Protein AF-A0A8H7N6E7-F1 (afdb_monomer)

Nearest PDB structures (foldseek):
  8h4q-assembly1_A-2  TM=8.977E-01  e=3.506E-10  Pyrenophora teres f. teres 0-1
  8h4h-assembly1_A-2  TM=8.957E-01  e=8.823E-10  Pyrenophora teres f. teres 0-1
  8h4q-assembly1_N-2  TM=8.559E-01  e=1.597E-09  Pyrenophora teres f. teres 0-1
  8h4h-assembly1_N-2  TM=8.499E-01  e=1.007E-09  Pyrenophora teres f. teres 0-1
  3gk5-assembly1_A  TM=8.176E-01  e=9.642E-05  Thermoplasma volcanium GSS1

Foldseek 3Di:
DDDPPLPDDPVCLVVDPDDQQEEEEEQDDPVVVSVDNDHRHDYDHDDYLPQDFCVVPVVSLVVLLVVLLVVCVPPPCPPVVSQPSHAYEYAYQQFRSSVSSQVSCVVVPTRYDYDHGGVVVVVVPPDDPVVVVVPPDDDDPPDDDDDDDDD

pLDDT: mean 79.94, std 21.31, range [34.09, 98.0]

Radius of gyration: 21.2 Å; Cα contacts (8 Å, |Δi|>4): 181; chains: 1; bounding box: 64×43×58 Å

InterPro domains:
  IPR001763 Rhodanese-like domain [PF00581] (21-123)
  IPR001763 Rhodanese-like domain [PS50206] (18-131)
  IPR001763 Rhodanese-like domain [SM00450] (8-128)
  IPR036873 Rhodanese-like domain superfamily [G3DSA:3.40.250.10] (8-132)
  IPR036873 Rhodanese-like domain superfamily [SSF52821] (13-129)

Organism: Bionectria ochroleuca (NCBI:txid29856)

Mean predicted aligned error: 11.29 Å

Sequence (151 aa):
MSKRRASERQGWEQILSPCSDTVIIDLRQAEDYECFSLPGSLNFPLVEASTASPFSDPKVMAWLWKEFEARLESNDEDICSQLRDKHSLIMCYDGDSARVATSVLRAKGYIADNTHGGIRAIQQMTPKVEDYKGQEGLERYQGQSMSSVSR

Structure (mmCIF, N/CA/C/O backbone):
data_AF-A0A8H7N6E7-F1
#
_entry.id   AF-A0A8H7N6E7-F1
#
loop_
_atom_site.group_PDB
_atom_site.id
_atom_site.type_symbol
_atom_site.label_atom_id
_atom_site.label_alt_id
_atom_site.label_comp_id
_atom_site.label_asym_id
_atom_site.label_entity_id
_atom_site.label_seq_id
_atom_site.pdbx_PDB_ins_code
_atom_site.Cartn_x
_atom_site.Cartn_y
_atom_site.Cartn_z
_atom_site.occupancy
_atom_site.B_iso_or_equiv
_atom_site.auth_seq_id
_atom_site.auth_comp_id
_atom_site.auth_asym_id
_atom_site.auth_atom_id
_atom_site.pdbx_PDB_model_num
ATOM 1 N N . MET A 1 1 ? 15.383 28.552 -15.249 1.00 36.41 1 MET A N 1
ATOM 2 C CA . MET A 1 1 ? 15.103 27.157 -14.845 1.00 36.41 1 MET A CA 1
ATOM 3 C C . MET A 1 1 ? 13.772 27.146 -14.112 1.00 36.41 1 MET A C 1
ATOM 5 O O . MET A 1 1 ? 13.679 27.725 -13.038 1.00 36.41 1 MET A O 1
ATOM 9 N N . SER A 1 2 ? 12.716 26.650 -14.760 1.00 41.38 2 SER A N 1
ATOM 10 C CA . SER A 1 2 ? 11.343 26.746 -14.250 1.00 41.38 2 SER A CA 1
ATOM 11 C C . SER A 1 2 ? 11.128 25.744 -13.116 1.00 41.38 2 SER A C 1
ATOM 13 O O . SER A 1 2 ? 11.260 24.539 -13.327 1.00 41.38 2 SER A O 1
ATOM 15 N N . LYS A 1 3 ? 10.819 26.245 -11.915 1.00 40.31 3 LYS A N 1
ATOM 16 C CA . LYS A 1 3 ? 10.309 25.436 -10.804 1.00 40.31 3 LYS A CA 1
ATOM 17 C C . LYS A 1 3 ? 8.948 24.888 -11.239 1.00 40.31 3 LYS A C 1
ATOM 19 O O . LYS A 1 3 ? 7.981 25.648 -11.273 1.00 40.31 3 LYS A O 1
ATOM 24 N N . ARG A 1 4 ? 8.867 23.601 -11.597 1.00 42.22 4 ARG A N 1
ATOM 25 C CA . ARG A 1 4 ? 7.569 22.922 -11.730 1.00 42.22 4 ARG A CA 1
ATOM 26 C C . ARG A 1 4 ? 6.865 23.067 -10.382 1.00 42.22 4 ARG A C 1
ATOM 28 O O . ARG A 1 4 ? 7.434 22.709 -9.353 1.00 42.22 4 ARG A O 1
ATOM 35 N N . ARG A 1 5 ? 5.693 23.704 -10.370 1.00 43.19 5 ARG A N 1
ATOM 36 C CA . ARG A 1 5 ? 4.901 23.851 -9.148 1.00 43.19 5 ARG A CA 1
ATOM 37 C C . ARG A 1 5 ? 4.469 22.451 -8.722 1.00 43.19 5 ARG A C 1
ATOM 39 O O . ARG A 1 5 ? 3.884 21.731 -9.520 1.00 43.19 5 ARG A O 1
ATOM 46 N N . ALA A 1 6 ? 4.716 22.101 -7.464 1.00 45.62 6 ALA A N 1
ATOM 47 C CA . ALA A 1 6 ? 4.285 20.850 -6.835 1.00 45.62 6 ALA A CA 1
ATOM 48 C C . ALA A 1 6 ? 2.751 20.623 -6.849 1.00 45.62 6 ALA A C 1
ATOM 50 O O . ALA A 1 6 ? 2.279 19.612 -6.346 1.00 45.62 6 ALA A O 1
ATOM 51 N N . SER A 1 7 ? 1.970 21.563 -7.396 1.00 45.31 7 SER A N 1
ATOM 52 C CA . SER A 1 7 ? 0.506 21.593 -7.355 1.00 45.31 7 SER A CA 1
ATOM 53 C C . SER A 1 7 ? -0.195 20.939 -8.548 1.00 45.31 7 SER A C 1
ATOM 55 O O . SER A 1 7 ? -1.408 20.792 -8.505 1.00 45.31 7 SER A O 1
ATOM 57 N N . GLU A 1 8 ? 0.521 20.565 -9.607 1.00 49.88 8 GLU A N 1
ATOM 58 C CA . GLU A 1 8 ? -0.035 19.799 -10.732 1.00 49.88 8 GLU A CA 1
ATOM 59 C C . GLU A 1 8 ? 0.614 18.420 -10.724 1.00 49.88 8 GLU A C 1
ATOM 61 O O . GLU A 1 8 ? 1.463 18.090 -11.555 1.00 49.88 8 GLU A O 1
ATOM 66 N N . ARG A 1 9 ? 0.260 17.607 -9.724 1.00 58.75 9 ARG A N 1
ATOM 67 C CA . ARG A 1 9 ? 0.429 16.167 -9.891 1.00 58.75 9 ARG A CA 1
ATOM 68 C C . ARG A 1 9 ? -0.436 15.806 -11.106 1.00 58.75 9 ARG A C 1
ATOM 70 O O . ARG A 1 9 ? -1.567 16.247 -11.196 1.00 58.75 9 ARG A O 1
ATOM 77 N N . GLN A 1 10 ? 0.250 15.330 -12.143 1.00 64.25 10 GLN A N 1
ATOM 78 C CA . GLN A 1 10 ? -0.121 14.456 -13.267 1.00 64.25 10 GLN A CA 1
ATOM 79 C C . GLN A 1 10 ? -1.425 14.642 -14.071 1.00 64.25 10 GLN A C 1
ATOM 81 O O . GLN A 1 10 ? -1.579 13.978 -15.095 1.00 64.25 10 GLN A O 1
ATOM 86 N N . GLY A 1 11 ? -2.324 15.549 -13.697 1.00 65.12 11 GLY A N 1
ATOM 87 C CA . GLY A 1 11 ? -3.501 15.965 -14.461 1.00 65.12 11 GLY A CA 1
ATOM 88 C C . GLY A 1 11 ? -4.663 14.969 -14.450 1.00 65.12 11 GLY A C 1
ATOM 89 O O . GLY A 1 11 ? -5.790 15.353 -14.767 1.00 65.12 11 GLY A O 1
ATOM 90 N N . TRP A 1 12 ? -4.434 13.712 -14.061 1.00 71.75 12 TRP A N 1
ATOM 91 C CA . TRP A 1 12 ? -5.479 12.691 -14.003 1.00 71.75 12 TRP A CA 1
ATOM 92 C C . TRP A 1 12 ? -6.417 12.864 -12.803 1.00 71.75 12 TRP A C 1
ATOM 94 O O . TRP A 1 12 ? -7.520 12.332 -12.825 1.00 71.75 12 TRP A O 1
ATOM 104 N N . GLU A 1 13 ? -6.050 13.663 -11.800 1.00 69.62 13 GLU A N 1
ATOM 105 C CA . GLU A 1 13 ? -6.856 14.027 -10.623 1.00 69.62 13 GLU A CA 1
ATOM 106 C C . GLU A 1 13 ? -8.168 14.706 -11.033 1.00 69.62 13 GLU A C 1
ATOM 108 O O . GLU A 1 13 ? -9.159 14.671 -10.309 1.00 69.62 13 GLU A O 1
ATOM 113 N N . GLN A 1 14 ? -8.166 15.338 -12.208 1.00 70.50 14 GLN A N 1
ATOM 114 C CA . GLN A 1 14 ? -9.319 16.024 -12.788 1.00 70.50 14 GLN A CA 1
ATOM 115 C C . GLN A 1 14 ? -10.224 15.074 -13.586 1.00 70.50 14 GLN A C 1
ATOM 117 O O . GLN A 1 14 ? -11.346 15.439 -13.927 1.00 70.50 14 GLN A O 1
ATOM 122 N N . ILE A 1 15 ? -9.735 13.871 -13.903 1.00 77.00 15 ILE A N 1
ATOM 123 C CA . ILE A 1 15 ? -10.403 12.878 -14.757 1.00 77.00 15 ILE A CA 1
ATOM 124 C C . ILE A 1 15 ? -10.902 11.694 -13.920 1.00 77.00 15 ILE A C 1
ATOM 126 O O . ILE A 1 15 ? -11.967 11.144 -14.195 1.00 77.00 15 ILE A O 1
ATOM 130 N N . LEU A 1 16 ? -10.147 11.305 -12.892 1.00 76.75 16 LEU A N 1
ATOM 131 C CA . LEU A 1 16 ? -10.430 10.174 -12.018 1.00 76.75 16 LEU A CA 1
ATOM 132 C C . LEU A 1 16 ? -10.639 10.666 -10.588 1.00 76.75 16 LEU A C 1
ATOM 134 O O . LEU A 1 16 ? -9.716 11.157 -9.939 1.00 76.75 16 LEU A O 1
ATOM 138 N N . SER A 1 17 ? -11.859 10.500 -10.086 1.00 79.31 17 SER A N 1
ATOM 139 C CA . SER A 1 17 ? -12.175 10.762 -8.683 1.00 79.31 17 SER A CA 1
ATOM 140 C C . SER A 1 17 ? -11.887 9.518 -7.835 1.00 79.31 17 SER A C 1
ATOM 142 O O . SER A 1 17 ? -12.390 8.441 -8.169 1.00 79.31 17 SER A O 1
ATOM 144 N N . PRO A 1 18 ? -11.112 9.633 -6.740 1.00 82.81 18 PRO A N 1
ATOM 145 C CA . PRO A 1 18 ? -10.931 8.537 -5.793 1.00 82.81 18 PRO A CA 1
ATOM 146 C C . PRO A 1 18 ? -12.271 8.055 -5.223 1.00 82.81 18 PRO A C 1
ATOM 148 O O . PRO A 1 18 ? -13.167 8.857 -4.954 1.00 82.81 18 PRO A O 1
ATOM 151 N N . CYS A 1 19 ? -12.406 6.746 -5.009 1.00 85.00 19 CYS A N 1
ATOM 152 C CA . CYS A 1 19 ? -13.560 6.182 -4.311 1.00 85.00 19 CYS A CA 1
ATOM 153 C C . CYS A 1 19 ? -13.456 6.494 -2.810 1.00 85.00 19 CYS A C 1
ATOM 155 O O . CYS A 1 19 ? -12.438 6.181 -2.199 1.00 85.00 19 CYS A O 1
ATOM 157 N N . SER A 1 20 ? -14.496 7.085 -2.211 1.00 85.06 20 SER A N 1
ATOM 158 C CA . SER A 1 20 ? -14.499 7.495 -0.793 1.00 85.06 20 SER A CA 1
ATOM 159 C C . SER A 1 20 ? -14.297 6.338 0.185 1.00 85.06 20 SER A C 1
ATOM 161 O O . SER A 1 20 ? -13.715 6.525 1.254 1.00 85.06 20 SER A O 1
ATOM 163 N N . ASP A 1 21 ? -14.755 5.149 -0.207 1.00 91.38 21 ASP A N 1
ATOM 164 C CA . ASP A 1 21 ? -14.782 3.952 0.636 1.00 91.38 21 ASP A CA 1
ATOM 165 C C . ASP A 1 21 ? -13.514 3.106 0.452 1.00 91.38 21 ASP A C 1
ATOM 167 O O . ASP A 1 21 ? -13.394 2.011 1.001 1.00 91.38 21 ASP A O 1
ATOM 171 N N . THR A 1 22 ? -12.558 3.594 -0.346 1.00 92.12 22 THR A N 1
ATOM 172 C CA . THR A 1 22 ? -11.285 2.929 -0.623 1.00 92.12 22 THR A CA 1
ATOM 173 C C . THR A 1 22 ? -10.117 3.848 -0.287 1.00 92.12 22 THR A C 1
ATOM 175 O O . THR A 1 22 ? -10.180 5.061 -0.465 1.00 92.12 22 THR A O 1
ATOM 178 N N . VAL A 1 23 ? -9.018 3.264 0.176 1.00 93.38 23 VAL A N 1
ATOM 179 C CA . VAL A 1 23 ? -7.744 3.963 0.358 1.00 93.38 23 VAL A CA 1
ATOM 180 C C . VAL A 1 23 ? -6.634 3.176 -0.319 1.00 93.38 23 VAL A C 1
ATOM 182 O O . VAL A 1 23 ? -6.531 1.965 -0.148 1.00 93.38 23 VAL A O 1
ATOM 185 N N . ILE A 1 24 ? -5.800 3.855 -1.103 1.00 94.88 24 ILE A N 1
ATOM 186 C CA . ILE A 1 24 ? -4.633 3.237 -1.736 1.00 94.88 24 ILE A CA 1
ATOM 187 C C . ILE A 1 24 ? -3.409 3.584 -0.893 1.00 94.88 24 ILE A C 1
ATOM 189 O O . ILE A 1 24 ? -3.129 4.764 -0.698 1.00 94.88 24 ILE A O 1
ATOM 193 N N . ILE A 1 25 ? -2.675 2.582 -0.411 1.00 94.94 25 ILE A N 1
ATOM 194 C CA . ILE A 1 25 ? -1.405 2.776 0.300 1.00 94.94 25 ILE A CA 1
ATOM 195 C C . ILE A 1 25 ? -0.260 2.350 -0.613 1.00 94.94 25 ILE A C 1
ATOM 197 O O . ILE A 1 25 ? -0.187 1.194 -1.035 1.00 94.94 25 ILE A O 1
ATOM 201 N N . ASP A 1 26 ? 0.658 3.273 -0.876 1.00 96.44 26 ASP A N 1
ATOM 202 C CA . ASP A 1 26 ? 1.836 3.051 -1.705 1.00 96.44 26 ASP A CA 1
ATOM 203 C C . ASP A 1 26 ? 3.104 2.949 -0.853 1.00 96.44 26 ASP A C 1
ATOM 205 O O . ASP A 1 26 ? 3.549 3.937 -0.267 1.00 96.44 26 ASP A O 1
ATOM 209 N N . LEU A 1 27 ? 3.690 1.750 -0.809 1.00 97.31 27 LEU A N 1
ATOM 210 C CA . LEU A 1 27 ? 4.854 1.418 0.017 1.00 97.31 27 LEU A CA 1
ATOM 211 C C . LEU A 1 27 ? 6.203 1.856 -0.575 1.00 97.31 27 LEU A C 1
ATOM 213 O O . LEU A 1 27 ? 7.249 1.623 0.043 1.00 97.31 27 LEU A O 1
ATOM 217 N N . ARG A 1 28 ? 6.205 2.409 -1.794 1.00 97.94 28 ARG A N 1
ATOM 218 C CA . ARG A 1 28 ? 7.425 2.837 -2.491 1.00 97.94 28 ARG A CA 1
ATOM 219 C C . ARG A 1 28 ? 8.065 4.048 -1.818 1.00 97.94 28 ARG A C 1
ATOM 221 O O . ARG A 1 28 ? 7.404 4.782 -1.079 1.00 97.94 28 ARG A O 1
ATOM 228 N N . GLN A 1 29 ? 9.343 4.270 -2.115 1.00 97.75 29 GLN A N 1
ATOM 229 C CA . GLN A 1 29 ? 10.042 5.479 -1.687 1.00 97.75 29 GLN A CA 1
ATOM 230 C C . GLN A 1 29 ? 9.346 6.746 -2.193 1.00 97.75 29 GLN A C 1
ATOM 232 O O . GLN A 1 29 ? 8.686 6.741 -3.240 1.00 97.75 29 GLN A O 1
ATOM 237 N N . ALA A 1 30 ? 9.493 7.829 -1.429 1.00 96.38 30 ALA A N 1
ATOM 238 C CA . ALA A 1 30 ? 8.814 9.094 -1.690 1.00 96.38 30 ALA A CA 1
ATOM 239 C C . ALA A 1 30 ? 9.164 9.656 -3.073 1.00 96.38 30 ALA A C 1
ATOM 241 O O . ALA A 1 30 ? 8.294 10.160 -3.776 1.00 96.38 30 ALA A O 1
ATOM 242 N N . GLU A 1 31 ? 10.406 9.485 -3.513 1.00 95.69 31 GLU A N 1
ATOM 243 C CA . GLU A 1 31 ? 10.890 9.940 -4.814 1.00 95.69 31 GLU A CA 1
ATOM 244 C C . GLU A 1 31 ? 10.141 9.245 -5.962 1.00 95.69 31 GLU A C 1
ATOM 246 O O . GLU A 1 31 ? 9.675 9.893 -6.900 1.00 95.69 31 GLU A O 1
ATOM 251 N N . ASP A 1 32 ? 9.953 7.926 -5.867 1.00 95.38 32 ASP A N 1
ATOM 252 C CA . ASP A 1 32 ? 9.221 7.151 -6.873 1.00 95.38 32 ASP A CA 1
ATOM 253 C C . ASP A 1 32 ? 7.722 7.464 -6.868 1.00 95.38 32 ASP A C 1
ATOM 255 O O . ASP A 1 32 ? 7.071 7.426 -7.918 1.00 95.38 32 ASP A O 1
ATOM 259 N N . TYR A 1 33 ? 7.177 7.766 -5.690 1.00 94.81 33 TYR A N 1
ATOM 260 C CA . TYR A 1 33 ? 5.796 8.194 -5.499 1.00 94.81 33 TYR A CA 1
ATOM 261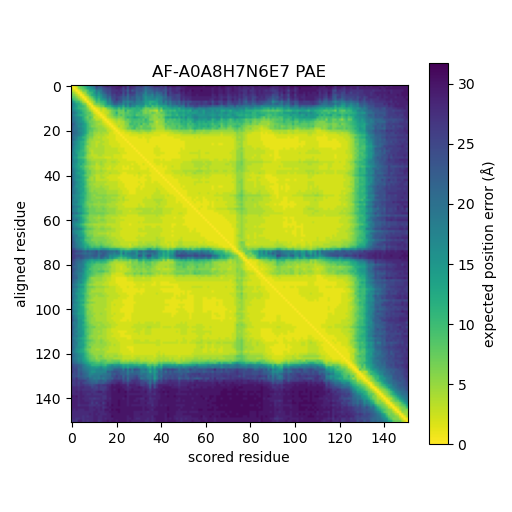 C C . TYR A 1 33 ? 5.528 9.589 -6.088 1.00 94.81 33 TYR A C 1
ATOM 263 O O . TYR A 1 33 ? 4.497 9.833 -6.723 1.00 94.81 33 TYR A O 1
ATOM 271 N N . GLU A 1 34 ? 6.466 10.517 -5.903 1.00 92.69 34 GLU A N 1
ATOM 272 C CA . GLU A 1 34 ? 6.418 11.861 -6.479 1.00 92.69 34 GLU A CA 1
ATOM 273 C C . GLU A 1 34 ? 6.568 11.832 -8.002 1.00 92.69 34 GLU A C 1
ATOM 275 O O . GLU A 1 34 ? 5.891 12.587 -8.707 1.00 92.69 34 GLU A O 1
ATOM 280 N N . CYS A 1 35 ? 7.412 10.934 -8.522 1.00 89.75 35 CYS A N 1
ATOM 281 C CA . CYS A 1 35 ? 7.535 10.687 -9.955 1.00 89.75 35 CYS A CA 1
ATOM 282 C C . CYS A 1 35 ? 6.241 10.137 -10.563 1.00 89.75 35 CYS A C 1
ATOM 284 O O . CYS A 1 35 ? 5.850 10.567 -11.650 1.00 89.75 35 CYS A O 1
ATOM 286 N N . PHE A 1 36 ? 5.588 9.187 -9.890 1.00 88.81 36 PHE A N 1
ATOM 287 C CA . PHE A 1 36 ? 4.285 8.645 -10.266 1.00 88.81 36 PHE A CA 1
ATOM 288 C C . PHE A 1 36 ? 3.557 8.068 -9.069 1.00 88.81 36 PHE A C 1
ATOM 290 O O . PHE A 1 36 ? 4.129 7.265 -8.346 1.00 88.81 36 PHE A O 1
ATOM 297 N N . SER A 1 37 ? 2.281 8.397 -8.912 1.00 91.00 37 SER A N 1
ATOM 298 C CA . SER A 1 37 ? 1.391 7.849 -7.885 1.00 91.00 37 SER A CA 1
ATOM 299 C C . SER A 1 37 ? -0.015 7.686 -8.451 1.00 91.00 37 SER A C 1
ATOM 301 O O . SER A 1 37 ? -0.293 8.138 -9.558 1.00 91.00 37 SER A O 1
ATOM 303 N N . LEU A 1 38 ? -0.889 6.983 -7.731 1.00 88.56 38 LEU A N 1
ATOM 304 C CA . LEU A 1 38 ? -2.286 6.846 -8.131 1.00 88.56 38 LEU A CA 1
ATOM 305 C C . LEU A 1 38 ? -3.147 7.955 -7.506 1.00 88.56 38 LEU A C 1
ATOM 307 O O . LEU A 1 38 ? -2.811 8.488 -6.445 1.00 88.56 38 LEU A O 1
ATOM 311 N N . PRO A 1 39 ? -4.293 8.292 -8.119 1.00 87.25 39 PRO A N 1
ATOM 312 C CA . PRO A 1 39 ? -5.207 9.268 -7.547 1.00 87.25 39 PRO A CA 1
ATOM 313 C C . PRO A 1 39 ? -5.646 8.975 -6.129 1.00 87.25 39 PRO A C 1
ATOM 315 O O . PRO A 1 39 ? -6.203 7.921 -5.840 1.00 87.25 39 PRO A O 1
ATOM 318 N N . GLY A 1 40 ? -5.415 9.956 -5.253 1.00 87.69 40 GLY A N 1
ATOM 319 C CA . GLY A 1 40 ? -5.786 9.875 -3.845 1.00 87.69 40 GLY A CA 1
ATOM 320 C C . GLY A 1 40 ? -5.009 8.827 -3.049 1.00 87.69 40 GLY A C 1
ATOM 321 O O . GLY A 1 40 ? -5.411 8.536 -1.925 1.00 87.69 40 GLY A O 1
ATOM 322 N N . SER A 1 41 ? -3.923 8.255 -3.589 1.00 92.38 41 SER A N 1
ATOM 323 C CA . SER A 1 41 ? -3.087 7.350 -2.804 1.00 92.38 41 SER A CA 1
ATOM 324 C C . SER A 1 41 ? -2.384 8.082 -1.660 1.00 92.38 41 SER A C 1
ATOM 326 O O . SER A 1 41 ? -2.167 9.295 -1.699 1.00 92.38 41 SER A O 1
ATOM 328 N N . LEU A 1 42 ? -2.022 7.323 -0.633 1.00 92.38 42 LEU A N 1
ATOM 329 C CA . LEU A 1 42 ? -1.208 7.754 0.491 1.00 92.38 42 LEU A CA 1
ATOM 330 C C . LEU A 1 42 ? 0.155 7.088 0.363 1.00 92.38 42 LEU A C 1
ATOM 332 O O . LEU A 1 42 ? 0.245 5.866 0.229 1.00 92.38 42 LEU A O 1
ATOM 336 N N . ASN A 1 43 ? 1.217 7.884 0.397 1.00 94.50 43 ASN A N 1
ATOM 337 C CA . ASN A 1 43 ? 2.561 7.335 0.396 1.00 94.50 43 ASN A CA 1
ATOM 338 C C . ASN A 1 43 ? 2.955 6.906 1.806 1.00 94.50 43 ASN A C 1
ATOM 340 O O . ASN A 1 43 ? 2.827 7.674 2.757 1.00 94.50 43 ASN A O 1
ATOM 344 N N . PHE A 1 44 ? 3.466 5.688 1.914 1.00 93.00 44 PHE A N 1
ATOM 345 C CA . PHE A 1 44 ? 3.996 5.121 3.137 1.00 93.00 44 PHE A CA 1
ATOM 346 C C . PHE A 1 44 ? 5.337 4.431 2.858 1.00 93.00 44 PHE A C 1
ATOM 348 O O . PHE A 1 44 ? 5.389 3.202 2.764 1.00 93.00 44 PHE A O 1
ATOM 355 N N . PRO A 1 45 ? 6.427 5.204 2.697 1.00 95.12 45 PRO A N 1
ATOM 356 C CA . PRO A 1 45 ? 7.725 4.671 2.303 1.00 95.12 45 PRO A CA 1
ATOM 357 C C . PRO A 1 45 ? 8.215 3.585 3.254 1.00 95.12 45 PRO A C 1
ATOM 359 O O . PRO A 1 45 ? 8.480 3.835 4.435 1.00 95.12 45 PRO A O 1
ATOM 362 N N . LEU A 1 46 ? 8.338 2.370 2.731 1.00 95.50 46 LEU A N 1
ATOM 363 C CA . LEU A 1 46 ? 8.779 1.206 3.493 1.00 95.50 46 LEU A CA 1
ATOM 364 C C . LEU A 1 46 ? 9.819 0.387 2.738 1.00 95.50 46 LEU A C 1
ATOM 366 O O . LEU A 1 46 ? 10.725 -0.156 3.361 1.00 95.50 46 LEU A O 1
ATOM 370 N N . VAL A 1 47 ? 9.688 0.271 1.415 1.00 97.00 47 VAL A N 1
ATOM 371 C CA . VAL A 1 47 ? 10.523 -0.624 0.605 1.00 97.00 47 VAL A CA 1
ATOM 372 C C . VAL A 1 47 ? 11.221 0.109 -0.521 1.00 97.00 47 VAL A C 1
ATOM 374 O O . VAL A 1 47 ? 10.750 1.139 -0.991 1.00 97.00 47 VAL A O 1
ATOM 377 N N . GLU A 1 48 ? 12.341 -0.449 -0.957 1.00 96.94 48 GLU A N 1
ATOM 378 C CA . GLU A 1 48 ? 13.141 0.028 -2.080 1.00 96.94 48 GLU A CA 1
ATOM 379 C C . GLU A 1 48 ? 12.807 -0.766 -3.344 1.00 96.94 48 GLU A C 1
ATOM 381 O O . GLU A 1 48 ? 12.391 -1.926 -3.282 1.00 96.94 48 GLU A O 1
ATOM 386 N N . ALA A 1 49 ? 13.067 -0.186 -4.517 1.00 95.94 49 ALA A N 1
ATOM 387 C CA . ALA A 1 49 ? 12.876 -0.880 -5.795 1.00 95.94 49 ALA A CA 1
ATOM 388 C C . ALA A 1 49 ? 13.729 -2.159 -5.924 1.00 95.94 49 ALA A C 1
ATOM 390 O O . ALA A 1 49 ? 13.392 -3.057 -6.703 1.00 95.94 49 ALA A O 1
ATOM 391 N N . SER A 1 50 ? 14.836 -2.211 -5.177 1.00 95.69 50 SER A N 1
ATOM 392 C CA . SER A 1 50 ? 15.792 -3.315 -5.101 1.00 95.69 50 SER A CA 1
ATOM 393 C C . SER A 1 50 ? 15.563 -4.252 -3.910 1.00 95.69 50 SER A C 1
ATOM 395 O O . SER A 1 50 ? 16.311 -5.221 -3.768 1.00 95.69 50 SER A O 1
ATOM 397 N N . THR A 1 51 ? 14.564 -3.995 -3.053 1.00 95.19 51 THR A N 1
ATOM 398 C CA . THR A 1 51 ? 14.214 -4.907 -1.957 1.00 95.19 51 THR A CA 1
ATOM 399 C C . THR A 1 51 ? 13.921 -6.292 -2.532 1.00 95.19 51 THR A C 1
ATOM 401 O O . THR A 1 51 ? 13.076 -6.441 -3.413 1.00 95.19 51 THR A O 1
ATOM 404 N N . ALA A 1 52 ? 14.640 -7.310 -2.052 1.00 96.31 52 ALA A N 1
ATOM 405 C CA . ALA A 1 52 ? 14.437 -8.683 -2.499 1.00 96.31 52 ALA A CA 1
ATOM 406 C C . ALA A 1 52 ? 13.029 -9.175 -2.136 1.00 96.31 52 ALA A C 1
ATOM 408 O O . ALA A 1 52 ? 12.438 -8.733 -1.150 1.00 96.31 52 ALA A O 1
ATOM 409 N N . SER A 1 53 ? 12.503 -10.131 -2.905 1.00 96.88 53 SER A N 1
ATOM 410 C CA . SER A 1 53 ? 11.176 -10.676 -2.622 1.00 96.88 53 SER A CA 1
ATOM 411 C C . SER A 1 53 ? 11.158 -11.363 -1.244 1.00 96.88 53 SER A C 1
ATOM 413 O O . SER A 1 53 ? 11.970 -12.273 -1.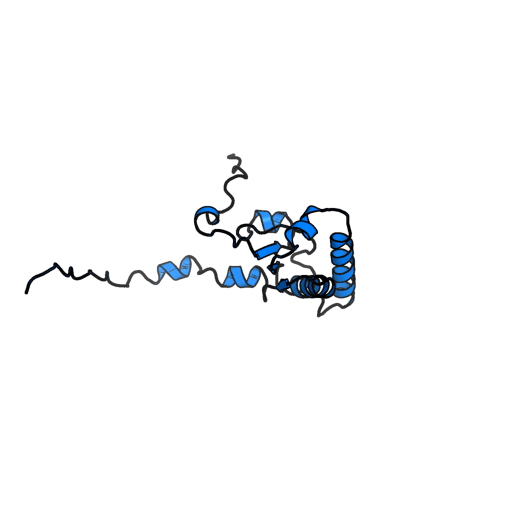019 1.00 96.88 53 SER A O 1
ATOM 415 N N . PRO A 1 54 ? 10.217 -11.025 -0.338 1.00 97.19 54 PRO A N 1
ATOM 416 C CA . PRO A 1 54 ? 10.033 -11.728 0.935 1.00 97.19 54 PRO A CA 1
ATOM 417 C C . PRO A 1 54 ? 9.727 -13.223 0.778 1.00 97.19 54 PRO A C 1
ATOM 419 O O . PRO A 1 54 ? 9.924 -13.988 1.717 1.00 97.19 54 PRO A O 1
ATOM 422 N N . PHE A 1 55 ? 9.277 -13.665 -0.400 1.00 96.12 55 PHE A N 1
ATOM 423 C CA . PHE A 1 55 ? 9.034 -15.083 -0.689 1.00 96.12 55 PHE A CA 1
ATOM 424 C C . PHE A 1 55 ? 10.297 -15.829 -1.141 1.00 96.12 55 PHE A C 1
ATOM 426 O O . PHE A 1 55 ? 10.285 -17.053 -1.243 1.00 96.12 55 PHE A O 1
ATOM 433 N N . SER A 1 56 ? 11.382 -15.094 -1.396 1.00 96.50 56 SER A N 1
ATOM 434 C CA . SER A 1 56 ? 12.705 -15.633 -1.728 1.00 96.50 56 SER A CA 1
ATOM 435 C C . SER A 1 56 ? 13.713 -15.505 -0.580 1.00 96.50 56 SER A C 1
ATOM 437 O O . SER A 1 56 ? 14.643 -16.304 -0.503 1.00 96.50 56 SER A O 1
ATOM 439 N N . ASP A 1 57 ? 13.508 -14.549 0.336 1.00 96.44 57 ASP A N 1
ATOM 440 C CA . ASP A 1 57 ? 14.332 -14.358 1.532 1.00 96.44 57 ASP A CA 1
ATOM 441 C C . ASP A 1 57 ? 13.453 -14.195 2.793 1.00 96.44 57 ASP A C 1
ATOM 443 O O . ASP A 1 57 ? 12.826 -13.146 2.992 1.00 96.44 57 ASP A O 1
ATOM 447 N N . PRO A 1 58 ? 13.435 -15.192 3.703 1.00 96.00 58 PRO A N 1
ATOM 448 C CA . PRO A 1 58 ? 12.629 -15.127 4.919 1.00 96.00 58 PRO A CA 1
ATOM 449 C C . PRO A 1 58 ? 13.070 -14.018 5.886 1.00 96.00 58 PRO A C 1
ATOM 451 O O . PRO A 1 58 ? 12.267 -13.582 6.713 1.00 96.00 58 PRO A O 1
ATOM 454 N N . LYS A 1 59 ? 14.317 -13.528 5.802 1.00 97.38 59 LYS A N 1
ATOM 455 C CA . LYS A 1 59 ? 14.768 -12.393 6.621 1.00 97.38 59 LYS A CA 1
ATOM 456 C C . LYS A 1 59 ? 14.070 -11.108 6.201 1.00 97.38 59 LYS A C 1
ATOM 458 O O . LYS A 1 59 ? 13.661 -10.341 7.069 1.00 97.38 59 LYS A O 1
ATOM 463 N N . VAL A 1 60 ? 13.888 -10.906 4.894 1.00 97.12 60 VAL A N 1
ATOM 464 C CA . VAL A 1 60 ? 13.140 -9.761 4.363 1.00 97.12 60 VAL A CA 1
ATOM 465 C C . VAL A 1 60 ? 11.679 -9.846 4.787 1.00 97.12 60 VAL A C 1
ATOM 467 O O . VAL A 1 60 ? 11.139 -8.854 5.261 1.00 97.12 60 VAL A O 1
ATOM 470 N N . MET A 1 61 ? 11.058 -11.029 4.721 1.00 97.62 61 MET A N 1
ATOM 471 C CA . MET A 1 61 ? 9.683 -11.218 5.204 1.00 97.62 61 MET A CA 1
ATOM 472 C C . MET A 1 61 ? 9.533 -10.861 6.686 1.00 97.62 61 MET A C 1
ATOM 474 O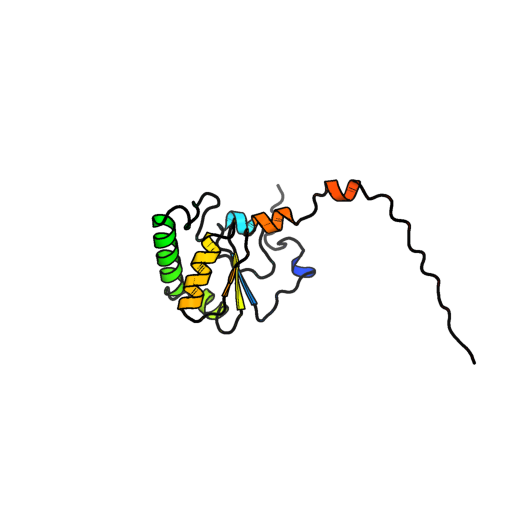 O . MET A 1 61 ? 8.631 -10.110 7.052 1.00 97.62 61 MET A O 1
ATOM 478 N N . ALA A 1 62 ? 10.427 -11.372 7.538 1.00 97.50 62 ALA A N 1
ATOM 479 C CA . ALA A 1 62 ? 10.391 -11.102 8.971 1.00 97.50 62 ALA A CA 1
ATOM 480 C C . ALA A 1 62 ? 10.627 -9.619 9.295 1.00 97.50 62 ALA A C 1
ATOM 482 O O . ALA A 1 62 ? 9.991 -9.085 10.201 1.00 97.50 62 ALA A O 1
ATOM 483 N N . TRP A 1 63 ? 11.534 -8.958 8.571 1.00 97.44 63 TRP A N 1
ATOM 484 C CA . TRP A 1 63 ? 11.773 -7.524 8.719 1.00 97.44 63 TRP A CA 1
ATOM 485 C C . TRP A 1 63 ? 10.564 -6.699 8.263 1.00 97.44 63 TRP A C 1
ATOM 487 O O . TRP A 1 63 ? 10.086 -5.878 9.040 1.00 97.44 63 TRP A O 1
ATOM 497 N N . LEU A 1 64 ? 10.020 -6.970 7.070 1.00 97.00 64 LEU A N 1
ATOM 498 C CA . LEU A 1 64 ? 8.845 -6.274 6.533 1.00 97.00 64 LEU A CA 1
ATOM 499 C C . LEU A 1 64 ? 7.649 -6.370 7.469 1.00 97.00 64 LEU A C 1
ATOM 501 O O . LEU A 1 64 ? 6.991 -5.366 7.719 1.00 97.00 64 LEU A O 1
ATOM 505 N N . TRP A 1 65 ? 7.379 -7.570 7.986 1.00 96.38 65 TRP A N 1
ATOM 506 C CA . TRP A 1 65 ? 6.291 -7.779 8.933 1.00 96.38 65 TRP A CA 1
ATOM 507 C C . TRP A 1 65 ? 6.465 -6.894 10.166 1.00 96.38 65 TRP A C 1
ATOM 509 O O . TRP A 1 65 ? 5.565 -6.130 10.499 1.00 96.38 65 TRP A O 1
ATOM 519 N N . LYS A 1 66 ? 7.630 -6.981 10.821 1.00 96.06 66 LYS A N 1
ATOM 520 C CA . LYS A 1 66 ? 7.913 -6.249 12.062 1.00 96.06 66 LYS A CA 1
ATOM 521 C C . LYS A 1 66 ? 7.874 -4.741 11.865 1.00 96.06 66 LYS A C 1
ATOM 523 O O . LYS A 1 66 ? 7.290 -4.047 12.684 1.00 96.06 66 LYS A O 1
ATOM 528 N N . GLU A 1 67 ? 8.496 -4.247 10.800 1.00 94.75 67 GLU A N 1
ATOM 529 C CA . GLU A 1 67 ? 8.556 -2.814 10.524 1.00 94.75 67 GLU A CA 1
ATOM 530 C C . GLU A 1 67 ? 7.162 -2.267 10.209 1.00 94.75 67 GLU A C 1
ATOM 532 O O . GLU A 1 67 ? 6.750 -1.257 10.773 1.00 94.75 67 GLU A O 1
ATOM 537 N N . PHE A 1 68 ? 6.398 -2.961 9.362 1.00 93.00 68 PHE A N 1
ATOM 538 C CA . PHE A 1 68 ? 5.047 -2.533 9.016 1.00 93.00 68 PHE A CA 1
ATOM 539 C C . PHE A 1 68 ? 4.105 -2.583 10.226 1.00 93.00 68 PHE A C 1
ATOM 541 O O . PHE A 1 68 ? 3.364 -1.634 10.463 1.00 93.00 68 PHE A O 1
ATOM 548 N N . GLU A 1 69 ? 4.170 -3.646 11.030 1.00 92.00 69 GLU A N 1
ATOM 549 C CA . GLU A 1 69 ? 3.411 -3.761 12.277 1.00 92.00 69 GLU A CA 1
ATOM 550 C C . GLU A 1 69 ? 3.754 -2.641 13.266 1.00 92.00 69 GLU A C 1
ATOM 552 O O . GLU A 1 69 ? 2.844 -1.971 13.754 1.00 92.00 69 GLU A O 1
ATOM 557 N N . ALA A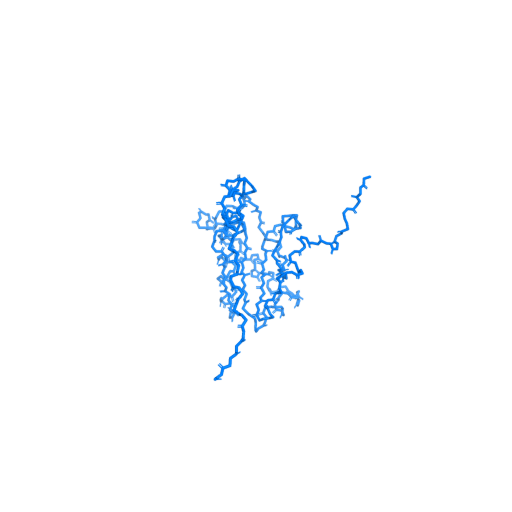 1 70 ? 5.044 -2.377 13.489 1.00 90.94 70 ALA A N 1
ATOM 558 C CA . ALA A 1 70 ? 5.498 -1.311 14.375 1.00 90.94 70 ALA A CA 1
ATOM 559 C C . ALA A 1 70 ? 4.985 0.067 13.933 1.00 90.94 70 ALA A C 1
ATOM 561 O O . ALA A 1 70 ? 4.606 0.882 14.773 1.00 90.94 70 ALA A O 1
ATOM 562 N N . ARG A 1 71 ? 4.919 0.329 12.623 1.00 87.81 71 ARG A N 1
ATOM 563 C CA . ARG A 1 71 ? 4.402 1.605 12.109 1.0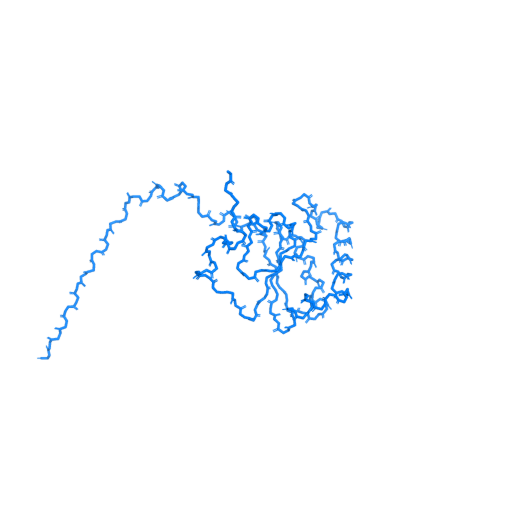0 87.81 71 ARG A CA 1
ATOM 564 C C . ARG A 1 71 ? 2.879 1.735 12.173 1.00 87.81 71 ARG A C 1
ATOM 566 O O . ARG A 1 71 ? 2.368 2.845 12.249 1.00 87.81 71 ARG A O 1
ATOM 573 N N . LEU A 1 72 ? 2.136 0.629 12.149 1.00 85.75 72 LEU A N 1
ATOM 574 C CA . LEU A 1 72 ? 0.693 0.668 12.423 1.00 85.75 72 LEU A CA 1
ATOM 575 C C . LEU A 1 72 ? 0.401 0.933 13.906 1.00 85.75 72 LEU A C 1
ATOM 577 O O . LEU A 1 72 ? -0.677 1.415 14.246 1.00 85.75 72 LEU A O 1
ATOM 581 N N . GLU A 1 73 ? 1.340 0.575 14.781 1.00 84.56 73 GLU A N 1
ATOM 582 C CA . GLU A 1 73 ? 1.240 0.748 16.233 1.00 84.56 73 GLU A CA 1
ATOM 583 C C . GLU A 1 73 ? 1.803 2.080 16.726 1.00 84.56 73 GLU A C 1
ATOM 585 O O . GLU A 1 73 ? 1.442 2.526 17.816 1.00 84.56 73 GLU A O 1
ATOM 590 N N . SER A 1 74 ? 2.663 2.743 15.947 1.00 79.44 74 SER A N 1
ATOM 591 C CA . SER A 1 74 ? 3.034 4.123 16.241 1.00 79.44 74 SER A CA 1
ATOM 592 C C . SER A 1 74 ? 1.783 5.001 16.223 1.00 79.44 74 SER A C 1
ATOM 594 O O . SER A 1 74 ? 0.975 4.897 15.305 1.00 79.44 74 SER A O 1
ATOM 596 N N . ASN A 1 75 ? 1.639 5.875 17.226 1.00 57.25 75 ASN A N 1
ATOM 597 C CA . ASN A 1 75 ? 0.528 6.827 17.404 1.00 57.25 75 ASN A CA 1
ATOM 598 C C . ASN A 1 75 ? 0.409 7.887 16.278 1.00 57.25 75 ASN A C 1
ATOM 600 O O . ASN A 1 75 ? -0.140 8.964 16.508 1.00 57.25 75 ASN A O 1
ATOM 604 N N . ASP A 1 76 ? 0.913 7.612 15.073 1.00 58.25 76 ASP A N 1
ATOM 605 C CA . ASP A 1 76 ? 0.553 8.342 13.862 1.00 58.25 76 ASP A CA 1
ATOM 606 C C . ASP A 1 76 ? -0.907 8.006 13.544 1.00 58.25 76 ASP A C 1
ATOM 608 O O . ASP A 1 76 ? -1.235 7.092 12.783 1.00 58.25 76 ASP A O 1
ATOM 612 N N . GLU A 1 77 ? -1.807 8.753 14.186 1.00 55.28 77 GLU A N 1
ATOM 613 C CA . GLU A 1 77 ? -3.256 8.646 14.028 1.00 55.28 77 GLU A CA 1
ATOM 614 C C . GLU A 1 77 ? -3.706 8.794 12.568 1.00 55.28 77 GLU A C 1
ATOM 616 O O . GLU A 1 77 ? -4.837 8.435 12.260 1.00 55.28 77 GLU A O 1
ATOM 621 N N . ASP A 1 78 ? -2.848 9.221 11.640 1.00 68.12 78 ASP A N 1
ATOM 622 C CA . ASP A 1 78 ? -3.204 9.377 10.235 1.00 68.12 78 ASP A CA 1
ATOM 623 C C . ASP A 1 78 ? -3.467 8.039 9.535 1.00 68.12 78 ASP A C 1
ATOM 625 O O . ASP A 1 78 ? -4.574 7.827 9.062 1.00 68.12 78 ASP A O 1
ATOM 629 N N . ILE A 1 79 ? -2.553 7.068 9.478 1.00 71.94 79 ILE A N 1
ATOM 630 C CA . ILE A 1 79 ? -2.811 5.894 8.617 1.00 71.94 79 ILE A CA 1
ATOM 631 C C . ILE A 1 79 ? -3.905 4.981 9.163 1.00 71.94 79 ILE A C 1
ATOM 633 O O . ILE A 1 79 ? -4.818 4.613 8.425 1.00 71.94 79 ILE A O 1
ATOM 637 N N . CYS A 1 80 ? -3.874 4.646 10.450 1.00 78.25 80 CYS A N 1
ATOM 638 C CA . CYS A 1 80 ? -4.895 3.775 11.030 1.00 78.25 80 CYS A CA 1
ATOM 639 C C . CYS A 1 80 ? -6.289 4.428 11.028 1.00 78.25 80 CYS A C 1
ATOM 641 O O . CYS A 1 80 ? -7.285 3.719 10.867 1.00 78.25 80 CYS A O 1
ATOM 643 N N . SER A 1 81 ? -6.394 5.760 11.147 1.00 81.69 81 SER A N 1
ATOM 644 C CA . SER A 1 81 ? -7.685 6.444 10.970 1.00 81.69 81 SER A CA 1
ATOM 645 C C . SER A 1 81 ? -8.136 6.452 9.511 1.00 81.69 81 SER A C 1
ATOM 647 O O . SER A 1 81 ? -9.312 6.214 9.246 1.00 81.69 81 SER A O 1
ATOM 649 N N . GLN A 1 82 ? -7.216 6.639 8.559 1.00 82.62 82 GLN A N 1
ATOM 650 C CA . GLN A 1 82 ? -7.525 6.609 7.127 1.00 82.62 82 GLN A CA 1
ATOM 651 C C . GLN A 1 82 ? -7.955 5.221 6.647 1.00 82.62 82 GLN A C 1
ATOM 653 O O . GLN A 1 82 ? -8.690 5.128 5.666 1.00 82.62 82 GLN A O 1
ATOM 658 N N . LEU A 1 83 ? -7.512 4.164 7.332 1.00 86.25 83 LEU A N 1
ATOM 659 C CA . LEU A 1 83 ? -7.868 2.775 7.050 1.00 86.25 83 LEU A CA 1
ATOM 660 C C . LEU A 1 83 ? -9.192 2.334 7.678 1.00 86.25 83 LEU A C 1
ATOM 662 O O . LEU A 1 83 ? -9.777 1.344 7.235 1.00 86.25 83 LEU A O 1
ATOM 666 N N . ARG A 1 84 ? -9.654 3.022 8.726 1.00 85.81 84 ARG A N 1
ATOM 667 C CA . ARG A 1 84 ? -10.851 2.619 9.466 1.00 85.81 84 ARG A CA 1
ATOM 668 C C . ARG A 1 84 ? -12.077 2.667 8.559 1.00 85.81 84 ARG A C 1
ATOM 670 O O . ARG A 1 84 ? -12.303 3.657 7.872 1.00 85.81 84 ARG A O 1
ATOM 677 N N . ASP A 1 85 ? -12.850 1.583 8.574 1.00 87.75 85 ASP A N 1
ATOM 678 C CA . ASP A 1 85 ? -14.087 1.412 7.802 1.00 87.75 85 ASP A CA 1
ATOM 679 C C . ASP A 1 85 ? -13.932 1.576 6.274 1.00 87.75 85 ASP A C 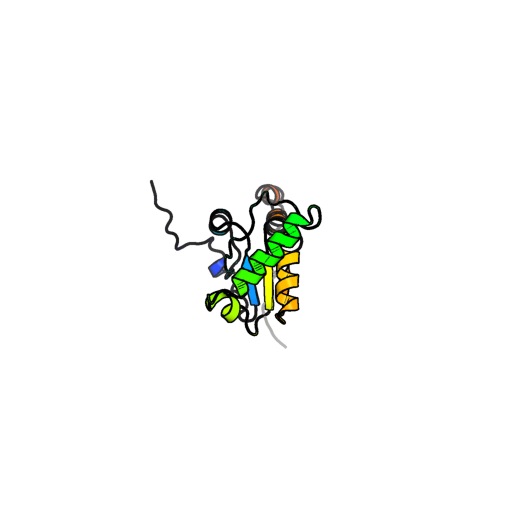1
ATOM 681 O O . ASP A 1 85 ? -14.927 1.704 5.563 1.00 87.75 85 ASP A O 1
ATOM 685 N N . LYS A 1 86 ? -12.698 1.528 5.747 1.00 92.56 86 LYS A N 1
ATOM 686 C CA . LYS A 1 86 ? -12.406 1.585 4.308 1.00 92.56 86 LYS A CA 1
ATOM 687 C C . LYS A 1 86 ? -11.807 0.283 3.799 1.00 92.56 86 LYS A C 1
ATOM 689 O O . LYS A 1 86 ? -11.139 -0.452 4.526 1.00 92.56 86 LYS A O 1
ATOM 694 N N . HIS A 1 87 ? -11.985 0.031 2.507 1.00 95.25 87 HIS A N 1
ATOM 695 C CA . HIS A 1 87 ? -11.238 -1.001 1.806 1.00 95.25 87 HIS A CA 1
ATOM 696 C C . HIS A 1 87 ? -9.847 -0.468 1.443 1.00 95.25 87 HIS A C 1
ATOM 698 O O . HIS A 1 87 ? -9.707 0.497 0.696 1.00 95.25 87 HIS A O 1
ATOM 704 N N . SER A 1 88 ? -8.797 -1.083 1.972 1.00 94.69 88 SER A N 1
ATOM 705 C CA . SER A 1 88 ? -7.423 -0.713 1.638 1.00 94.69 88 SER A CA 1
ATOM 706 C C . SER A 1 88 ? -6.879 -1.502 0.447 1.00 94.69 88 SER A C 1
ATOM 708 O O . SER A 1 88 ? -6.974 -2.724 0.405 1.00 94.69 88 SER A O 1
ATOM 710 N N . LEU A 1 89 ? -6.279 -0.808 -0.517 1.00 96.44 89 LEU A N 1
ATOM 711 C CA . LEU A 1 89 ? -5.512 -1.404 -1.606 1.00 96.44 89 LEU A CA 1
ATOM 712 C C . LEU A 1 89 ? -4.035 -1.070 -1.410 1.00 96.44 89 LEU A C 1
ATOM 714 O O . LEU A 1 89 ? -3.634 0.090 -1.481 1.00 96.44 89 LEU A O 1
ATOM 718 N N . ILE A 1 90 ? -3.217 -2.088 -1.178 1.00 96.81 90 ILE A N 1
ATOM 719 C CA . ILE A 1 90 ? -1.787 -1.928 -0.926 1.00 96.81 90 ILE A CA 1
ATOM 720 C C . ILE A 1 90 ? -1.005 -2.151 -2.217 1.00 96.81 90 ILE A C 1
ATOM 722 O O . ILE A 1 90 ? -1.230 -3.117 -2.954 1.00 96.81 90 ILE A O 1
ATOM 726 N N . MET A 1 91 ? -0.045 -1.276 -2.490 1.00 97.06 91 MET A N 1
ATOM 727 C CA . MET A 1 91 ? 0.832 -1.392 -3.646 1.00 97.06 91 MET A CA 1
ATOM 728 C C . MET A 1 91 ? 2.295 -1.153 -3.282 1.00 97.06 91 MET A C 1
ATOM 730 O O . MET A 1 91 ? 2.627 -0.455 -2.329 1.00 97.06 91 MET A O 1
ATOM 734 N N . CYS A 1 92 ? 3.183 -1.763 -4.058 1.00 97.81 92 CYS A N 1
ATOM 735 C CA . CYS A 1 92 ? 4.620 -1.514 -4.032 1.00 97.81 92 CYS A CA 1
ATOM 736 C C . CYS A 1 92 ? 5.165 -1.635 -5.465 1.00 97.81 92 CYS A C 1
ATOM 738 O O . CYS A 1 92 ? 4.409 -1.513 -6.433 1.00 97.81 92 CYS A O 1
ATOM 740 N N . TYR A 1 93 ? 6.465 -1.882 -5.626 1.00 97.94 93 TYR A N 1
ATOM 741 C CA . TYR A 1 93 ? 7.087 -1.992 -6.946 1.00 97.94 93 TYR A CA 1
ATOM 742 C C . TYR A 1 93 ? 6.548 -3.162 -7.781 1.00 97.94 93 TYR A C 1
ATOM 744 O O . TYR A 1 93 ? 6.102 -2.951 -8.905 1.00 97.94 93 TYR A O 1
ATOM 752 N N . ASP A 1 94 ? 6.567 -4.375 -7.231 1.00 97.00 94 ASP A N 1
ATOM 753 C CA . ASP A 1 94 ? 6.237 -5.635 -7.919 1.00 97.00 94 ASP A CA 1
ATOM 754 C C . ASP A 1 94 ? 5.094 -6.430 -7.258 1.00 97.00 94 ASP A C 1
ATOM 756 O O . ASP A 1 94 ? 4.689 -7.480 -7.750 1.00 97.00 94 ASP A O 1
ATOM 760 N N . GLY A 1 95 ? 4.545 -5.915 -6.158 1.00 97.56 95 GLY A N 1
ATOM 761 C CA . GLY A 1 95 ? 3.438 -6.509 -5.411 1.00 97.56 95 GLY A CA 1
ATOM 762 C C . GLY A 1 95 ? 3.856 -7.431 -4.263 1.00 97.56 95 GLY A C 1
ATOM 763 O O . GLY A 1 95 ? 3.025 -7.715 -3.402 1.00 97.56 95 GLY A O 1
ATOM 764 N N . ASP A 1 96 ? 5.113 -7.868 -4.165 1.00 97.81 96 ASP A N 1
ATOM 765 C CA . ASP A 1 96 ? 5.469 -8.890 -3.173 1.00 97.81 96 ASP A CA 1
ATOM 766 C C . ASP A 1 96 ? 5.495 -8.353 -1.736 1.00 97.81 96 ASP A C 1
ATOM 768 O O . ASP A 1 96 ? 4.896 -8.949 -0.838 1.00 97.81 96 ASP A O 1
ATOM 772 N N . SER A 1 97 ? 6.098 -7.187 -1.506 1.00 98.00 97 SER A N 1
ATOM 773 C CA . SER A 1 97 ? 6.049 -6.539 -0.187 1.00 98.00 97 SER A CA 1
ATOM 774 C C . SER A 1 97 ? 4.627 -6.105 0.188 1.00 98.00 97 SER A C 1
ATOM 776 O O . SER A 1 97 ? 4.232 -6.205 1.350 1.00 98.00 97 SER A O 1
ATOM 778 N N . ALA A 1 98 ? 3.819 -5.699 -0.799 1.00 97.94 98 ALA A N 1
ATOM 779 C CA . ALA A 1 98 ? 2.413 -5.355 -0.593 1.00 97.94 98 ALA A CA 1
ATOM 780 C C . ALA A 1 98 ? 1.586 -6.560 -0.115 1.00 97.94 98 ALA A C 1
ATOM 782 O O . ALA A 1 98 ? 0.694 -6.396 0.719 1.00 97.94 98 ALA A O 1
ATOM 783 N N . ARG A 1 99 ? 1.903 -7.781 -0.570 1.00 97.88 99 ARG A N 1
ATOM 784 C CA . ARG A 1 99 ? 1.266 -9.017 -0.079 1.00 97.88 99 ARG A CA 1
ATOM 785 C C . ARG A 1 99 ? 1.542 -9.256 1.404 1.00 97.88 99 ARG A C 1
ATOM 787 O O . ARG A 1 99 ? 0.623 -9.632 2.130 1.00 97.88 99 ARG A O 1
ATOM 794 N N . VAL A 1 100 ? 2.770 -9.006 1.865 1.00 97.62 100 VAL A N 1
ATOM 795 C CA . VAL A 1 100 ? 3.114 -9.108 3.295 1.00 97.62 100 VAL A CA 1
ATOM 796 C C . VAL A 1 100 ? 2.347 -8.057 4.098 1.00 97.62 100 VAL A C 1
ATOM 798 O O . VAL A 1 100 ? 1.631 -8.416 5.029 1.00 97.62 100 VAL A O 1
ATOM 801 N N . ALA A 1 101 ? 2.393 -6.786 3.696 1.00 96.50 101 ALA A N 1
ATOM 802 C CA . ALA A 1 101 ? 1.657 -5.706 4.362 1.00 96.50 101 ALA A CA 1
ATOM 803 C C . ALA A 1 101 ? 0.137 -5.968 4.430 1.00 96.50 101 ALA A C 1
ATOM 805 O O . ALA A 1 101 ? -0.487 -5.800 5.477 1.00 96.50 101 ALA A O 1
ATOM 806 N N . THR A 1 102 ? -0.452 -6.484 3.346 1.00 97.56 102 THR A N 1
ATOM 807 C CA . THR A 1 102 ? -1.866 -6.899 3.306 1.00 97.56 102 THR A CA 1
ATOM 808 C C . THR A 1 102 ? -2.171 -7.967 4.353 1.00 97.56 102 THR A C 1
ATOM 810 O O . THR A 1 102 ? -3.208 -7.913 5.012 1.00 97.56 102 THR A O 1
ATOM 813 N N . SER A 1 103 ? -1.273 -8.941 4.534 1.00 97.12 103 SER A N 1
ATOM 814 C CA . SER A 1 103 ? -1.456 -9.993 5.539 1.00 97.12 103 SER A CA 1
ATOM 815 C C . SER A 1 103 ? -1.427 -9.446 6.971 1.00 97.12 103 SER A C 1
ATOM 817 O O . SER A 1 103 ? -2.252 -9.860 7.783 1.00 97.12 103 SER A O 1
ATOM 819 N N . VAL A 1 104 ? -0.574 -8.454 7.251 1.00 95.38 104 VAL A N 1
ATOM 820 C CA . VAL A 1 104 ? -0.523 -7.765 8.551 1.00 95.38 104 VAL A CA 1
ATOM 821 C C . VAL A 1 104 ? -1.816 -6.984 8.808 1.00 95.38 104 VAL A C 1
ATOM 823 O O . VAL A 1 104 ? -2.403 -7.111 9.881 1.00 95.38 104 VAL A O 1
ATOM 826 N N . LEU A 1 105 ? -2.311 -6.227 7.820 1.00 94.38 105 LEU A N 1
ATOM 827 C CA . LEU A 1 105 ? -3.579 -5.493 7.941 1.00 94.38 105 LEU A CA 1
ATOM 828 C C . LEU A 1 105 ? -4.762 -6.428 8.207 1.00 94.38 105 LEU A C 1
ATOM 830 O O . LEU A 1 105 ? -5.546 -6.183 9.125 1.00 94.38 105 LEU A O 1
ATOM 834 N N . ARG A 1 106 ? -4.863 -7.530 7.454 1.00 95.69 106 ARG A N 1
ATOM 835 C CA . ARG A 1 106 ? -5.918 -8.536 7.652 1.00 95.69 106 ARG A CA 1
ATOM 836 C C . ARG A 1 106 ? -5.831 -9.191 9.028 1.00 95.69 106 ARG A C 1
ATOM 838 O O . ARG A 1 106 ? -6.863 -9.388 9.662 1.00 95.69 106 ARG A O 1
ATOM 845 N N . ALA A 1 107 ? -4.624 -9.480 9.521 1.00 94.50 107 ALA A N 1
ATOM 846 C CA . ALA A 1 107 ? -4.426 -10.015 10.869 1.00 94.50 107 ALA A CA 1
ATOM 847 C C . ALA A 1 107 ? -4.887 -9.037 11.968 1.00 94.50 107 ALA A C 1
ATOM 849 O O . ALA A 1 107 ? -5.348 -9.478 13.018 1.00 94.50 107 ALA A O 1
ATOM 850 N N . LYS A 1 108 ? -4.822 -7.723 11.711 1.00 91.12 108 LYS A N 1
ATOM 851 C CA . LYS A 1 108 ? -5.339 -6.664 12.595 1.00 91.12 108 LYS A CA 1
ATOM 852 C C . LYS A 1 108 ? -6.828 -6.332 12.369 1.00 91.12 108 LYS A C 1
ATOM 854 O O . LYS A 1 108 ? -7.355 -5.456 13.046 1.00 91.12 108 LYS A O 1
ATOM 859 N N . GLY A 1 109 ? -7.517 -7.037 11.466 1.00 92.50 109 GLY A N 1
ATOM 860 C CA . GLY A 1 109 ? -8.964 -6.915 11.242 1.00 92.50 109 GLY A CA 1
ATOM 861 C C . GLY A 1 109 ? -9.392 -5.919 10.158 1.00 92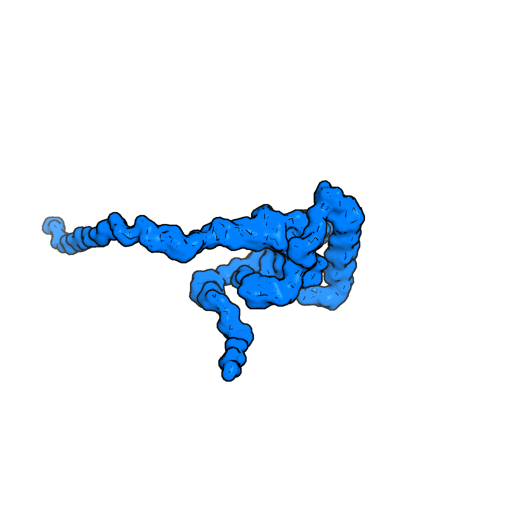.50 109 GLY A C 1
ATOM 862 O O . GLY A 1 109 ? -10.588 -5.685 10.004 1.00 92.5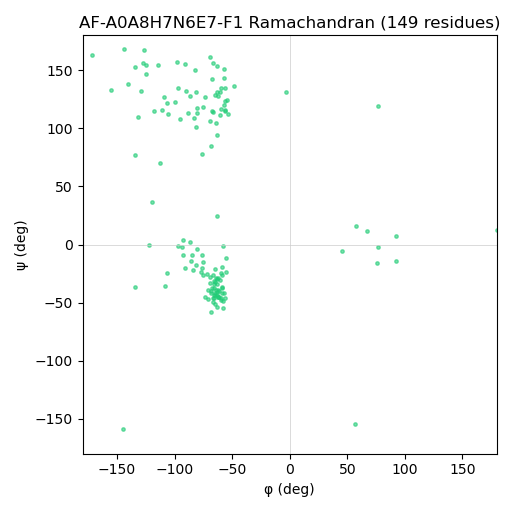0 109 GLY A O 1
ATOM 863 N N . TYR A 1 110 ? -8.458 -5.348 9.393 1.00 93.50 110 TYR A N 1
ATOM 864 C CA . TYR A 1 110 ? -8.784 -4.445 8.285 1.00 93.50 110 TYR A CA 1
ATOM 865 C C . TYR A 1 110 ? -9.158 -5.210 7.007 1.00 93.50 110 TYR A C 1
ATOM 867 O O . TYR A 1 110 ? -8.626 -6.289 6.725 1.00 93.50 110 TYR A O 1
ATOM 875 N N . ILE A 1 111 ? -10.027 -4.611 6.185 1.00 96.00 111 ILE A N 1
ATOM 876 C CA . ILE A 1 111 ? -10.305 -5.085 4.825 1.00 96.00 111 ILE A CA 1
ATOM 877 C C . ILE A 1 111 ? -9.183 -4.569 3.922 1.00 96.00 111 ILE A C 1
ATOM 879 O O . ILE A 1 111 ? -9.034 -3.360 3.724 1.00 96.00 111 ILE A O 1
ATOM 883 N N . ALA A 1 112 ? -8.366 -5.483 3.407 1.00 96.69 112 ALA A N 1
ATOM 884 C CA . ALA A 1 112 ? -7.190 -5.138 2.620 1.00 96.69 112 ALA A CA 1
ATOM 885 C C . ALA A 1 112 ? -7.002 -6.080 1.434 1.00 96.69 112 ALA A C 1
ATOM 887 O O . ALA A 1 112 ? -7.096 -7.295 1.603 1.00 96.69 112 ALA A O 1
ATOM 888 N N . ASP A 1 113 ? -6.644 -5.528 0.282 1.00 97.62 113 ASP A N 1
ATOM 889 C CA . ASP A 1 113 ? -6.197 -6.223 -0.924 1.00 97.62 113 ASP A CA 1
ATOM 890 C C . ASP A 1 113 ? -4.845 -5.657 -1.387 1.00 97.62 113 ASP A C 1
ATOM 892 O O . ASP A 1 113 ? -4.401 -4.611 -0.919 1.00 97.62 113 ASP A O 1
ATOM 896 N N . ASN A 1 114 ? -4.164 -6.342 -2.312 1.00 97.19 114 ASN A N 1
ATOM 897 C CA . ASN A 1 114 ? -2.947 -5.823 -2.943 1.00 97.19 114 ASN A CA 1
ATOM 898 C C . ASN A 1 114 ? -3.018 -5.863 -4.463 1.00 97.19 114 ASN A C 1
ATOM 900 O O . ASN A 1 114 ? -3.713 -6.687 -5.056 1.00 97.19 114 ASN A O 1
ATOM 904 N N . THR A 1 115 ? -2.219 -5.000 -5.083 1.00 95.56 115 THR A N 1
ATOM 905 C CA . THR A 1 115 ? -2.018 -5.003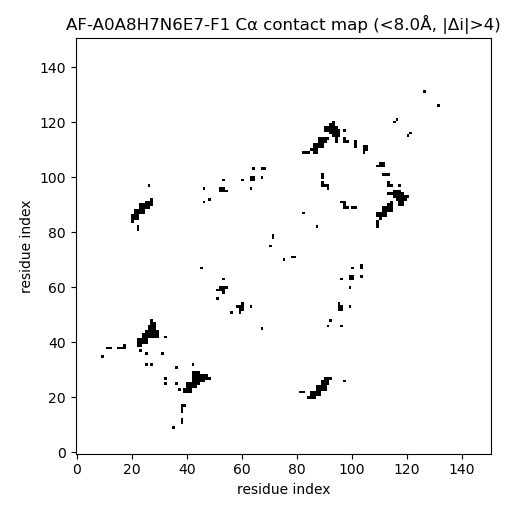 -6.532 1.00 95.56 115 THR A CA 1
ATOM 906 C C . THR A 1 115 ? -0.967 -6.044 -6.912 1.00 95.56 115 THR A C 1
ATOM 908 O O . THR A 1 115 ? 0.229 -5.849 -6.673 1.00 95.56 115 THR A O 1
ATOM 911 N N . HIS A 1 116 ? -1.399 -7.141 -7.539 1.00 93.94 116 HIS A N 1
ATOM 912 C CA . HIS A 1 116 ? -0.482 -8.129 -8.106 1.00 93.94 116 HIS A CA 1
ATOM 913 C C . HIS A 1 116 ? 0.405 -7.488 -9.186 1.00 93.94 116 HIS A C 1
ATOM 915 O O . HIS A 1 116 ? -0.095 -6.781 -10.059 1.00 93.94 116 HIS A O 1
ATOM 921 N N . GLY A 1 117 ? 1.720 -7.714 -9.122 1.00 95.38 117 GLY A N 1
ATOM 922 C CA . GLY A 1 117 ? 2.684 -7.097 -10.039 1.00 95.38 117 GLY A CA 1
ATOM 923 C C . GLY A 1 117 ? 3.009 -5.624 -9.739 1.00 95.38 117 GLY A C 1
ATOM 924 O O . GLY A 1 117 ? 3.866 -5.044 -10.409 1.00 95.38 117 GLY A O 1
ATOM 925 N N . GLY A 1 118 ? 2.368 -5.024 -8.726 1.00 95.44 118 GLY A N 1
ATOM 926 C CA . GLY A 1 118 ? 2.645 -3.669 -8.248 1.00 95.44 118 GLY A CA 1
ATOM 927 C C . GLY A 1 118 ? 2.522 -2.584 -9.322 1.00 95.44 118 GLY A C 1
ATOM 928 O O . GLY A 1 118 ? 1.812 -2.731 -10.319 1.00 95.44 118 GLY A O 1
ATOM 929 N N . ILE A 1 119 ? 3.244 -1.476 -9.129 1.00 94.25 119 ILE A N 1
ATOM 930 C CA . ILE A 1 119 ? 3.264 -0.375 -10.101 1.00 94.25 119 ILE A CA 1
ATOM 931 C C . ILE A 1 119 ? 3.865 -0.792 -11.448 1.00 94.25 119 ILE A C 1
ATOM 933 O O . ILE A 1 119 ? 3.468 -0.264 -12.486 1.00 94.25 119 ILE A O 1
ATOM 937 N N . ARG A 1 120 ? 4.787 -1.763 -11.457 1.00 94.12 120 ARG A N 1
ATOM 938 C CA . ARG A 1 120 ? 5.418 -2.259 -12.688 1.00 94.12 120 ARG A CA 1
ATOM 939 C C . ARG A 1 120 ? 4.387 -2.871 -13.634 1.00 94.12 120 ARG A C 1
ATOM 941 O O . ARG A 1 120 ? 4.454 -2.620 -14.833 1.00 94.12 120 ARG A O 1
ATOM 948 N N . ALA A 1 121 ? 3.411 -3.613 -13.109 1.00 92.94 121 ALA A N 1
ATOM 949 C CA . ALA A 1 121 ? 2.320 -4.150 -13.920 1.00 92.94 121 ALA A CA 1
ATOM 950 C C . ALA A 1 121 ? 1.444 -3.035 -14.512 1.00 92.94 121 ALA A C 1
ATOM 952 O O . ALA A 1 121 ? 1.106 -3.086 -15.691 1.00 92.94 121 ALA A O 1
ATOM 953 N N . ILE A 1 122 ? 1.133 -1.991 -13.735 1.00 87.56 122 ILE A N 1
ATOM 954 C CA . ILE A 1 122 ? 0.366 -0.831 -14.224 1.00 87.56 122 ILE A CA 1
ATOM 955 C C . ILE A 1 122 ? 1.120 -0.130 -15.360 1.00 87.56 122 ILE A C 1
ATOM 957 O O . ILE A 1 122 ? 0.545 0.147 -16.408 1.00 87.56 122 ILE A O 1
ATOM 961 N N . GLN A 1 123 ? 2.425 0.087 -15.197 1.00 86.62 123 GLN A N 1
ATOM 962 C CA . GLN A 1 123 ? 3.271 0.714 -16.217 1.00 86.62 123 GLN A CA 1
ATOM 963 C C . GLN A 1 123 ? 3.349 -0.093 -17.520 1.00 86.62 123 GLN A C 1
ATOM 965 O O . GLN A 1 123 ? 3.528 0.492 -18.584 1.00 86.62 123 GLN A O 1
ATOM 970 N N . GLN A 1 124 ? 3.206 -1.419 -17.452 1.00 86.19 124 GLN A N 1
ATOM 971 C CA . GLN A 1 124 ? 3.157 -2.290 -18.630 1.00 86.19 124 GLN A CA 1
ATOM 972 C C . GLN A 1 124 ? 1.803 -2.255 -19.349 1.00 86.19 124 GLN A C 1
ATOM 974 O O . GLN A 1 124 ? 1.748 -2.561 -20.536 1.00 86.19 124 GLN A O 1
ATOM 979 N N . MET A 1 125 ? 0.725 -1.893 -18.647 1.00 77.00 125 MET A N 1
ATOM 980 C CA . MET A 1 125 ? -0.614 -1.747 -19.228 1.00 77.00 125 MET A CA 1
ATOM 981 C C . MET A 1 125 ? -0.811 -0.399 -19.922 1.00 77.00 125 MET A C 1
ATOM 983 O O . MET A 1 125 ? -1.729 -0.260 -20.729 1.00 77.00 125 MET A O 1
ATOM 987 N N . THR A 1 126 ? 0.034 0.592 -19.629 1.00 67.19 126 THR A N 1
ATOM 988 C CA . THR A 1 126 ? -0.000 1.879 -20.317 1.00 67.19 126 THR A CA 1
ATOM 989 C C . THR A 1 126 ? 0.424 1.671 -21.774 1.00 67.19 126 THR A C 1
ATOM 991 O O . THR A 1 126 ? 1.577 1.297 -22.009 1.00 67.19 126 THR A O 1
ATOM 994 N N . PRO A 1 127 ? -0.467 1.895 -22.761 1.00 61.94 127 PRO A N 1
ATOM 995 C CA . PRO A 1 127 ? -0.111 1.746 -24.165 1.00 61.94 127 PRO A CA 1
ATOM 996 C C . PRO A 1 127 ? 1.089 2.632 -24.477 1.00 61.94 127 PRO A C 1
ATOM 998 O O . PRO A 1 127 ? 1.143 3.797 -24.060 1.00 61.94 127 PRO A O 1
ATOM 1001 N N . LYS A 1 128 ? 2.072 2.081 -25.190 1.00 60.12 128 LYS A N 1
ATOM 1002 C CA . LYS A 1 128 ? 3.228 2.876 -25.583 1.00 60.12 128 LYS A CA 1
ATOM 1003 C C . LYS A 1 128 ? 2.740 3.919 -26.575 1.00 60.12 128 LYS A C 1
ATOM 1005 O O . LYS A 1 128 ? 1.895 3.647 -27.421 1.00 60.12 128 LYS A O 1
ATOM 1010 N N . VAL A 1 129 ? 3.284 5.131 -26.504 1.00 54.62 129 VAL A N 1
ATOM 1011 C CA . VAL A 1 129 ? 2.961 6.197 -27.471 1.00 54.62 129 VAL A CA 1
ATOM 1012 C C . VAL A 1 129 ? 3.230 5.732 -28.916 1.00 54.62 129 VAL A C 1
ATOM 1014 O O . VAL A 1 129 ? 2.601 6.217 -29.855 1.00 54.62 129 VAL A O 1
ATOM 1017 N N . GLU A 1 130 ? 4.116 4.748 -29.101 1.00 55.88 130 GLU A N 1
ATOM 1018 C CA . GLU A 1 130 ? 4.356 4.071 -30.378 1.00 55.88 130 GLU A CA 1
ATOM 1019 C C . GLU A 1 130 ? 3.153 3.263 -30.904 1.00 55.88 130 GLU A C 1
ATOM 1021 O O . GLU A 1 130 ? 2.955 3.222 -32.118 1.00 55.88 130 GLU A O 1
ATOM 1026 N N . ASP A 1 131 ? 2.320 2.689 -30.031 1.00 55.12 131 ASP A N 1
ATOM 1027 C CA . ASP A 1 131 ? 1.170 1.854 -30.412 1.00 55.12 131 ASP A CA 1
ATOM 1028 C C . ASP A 1 131 ? 0.058 2.686 -31.080 1.00 55.12 131 ASP A C 1
ATOM 1030 O O . ASP A 1 131 ? -0.653 2.204 -31.962 1.00 55.12 131 ASP A O 1
ATOM 1034 N N . TYR A 1 132 ? -0.038 3.979 -30.745 1.00 52.03 132 TYR A N 1
ATOM 1035 C CA . TYR A 1 132 ? -0.985 4.915 -31.365 1.00 52.03 132 TYR A CA 1
ATOM 1036 C C . TYR A 1 132 ? -0.568 5.383 -32.764 1.00 52.03 132 TYR A C 1
ATOM 1038 O O . TYR A 1 132 ? -1.419 5.818 -33.538 1.00 52.03 132 TYR A O 1
ATOM 1046 N N . LYS A 1 133 ? 0.716 5.277 -33.134 1.00 49.50 133 LYS A N 1
ATOM 1047 C CA . LYS A 1 133 ? 1.180 5.658 -34.482 1.00 49.50 133 LYS A CA 1
ATOM 1048 C C . LYS A 1 133 ? 0.828 4.623 -35.558 1.00 49.50 133 LYS A C 1
ATOM 1050 O O . LYS A 1 133 ? 1.005 4.906 -36.738 1.00 49.50 133 LYS A O 1
ATOM 1055 N N . GLY A 1 134 ? 0.324 3.448 -35.171 1.00 46.59 134 GLY A N 1
ATOM 1056 C CA . GLY A 1 134 ? -0.105 2.385 -36.086 1.00 46.59 134 GLY A CA 1
ATOM 1057 C C . GLY A 1 134 ? -1.593 2.400 -36.458 1.00 46.59 134 GLY A C 1
ATOM 1058 O O . GLY A 1 134 ? -2.013 1.557 -37.246 1.00 46.59 134 GLY A O 1
ATOM 1059 N N . GLN A 1 135 ? -2.396 3.318 -35.907 1.00 46.88 135 GLN A N 1
ATOM 1060 C CA . GLN A 1 135 ? -3.855 3.359 -36.103 1.00 46.88 135 GLN A CA 1
ATOM 1061 C C . GLN A 1 135 ? -4.354 4.657 -36.763 1.00 46.88 135 GLN A C 1
ATOM 1063 O O . GLN A 1 135 ? -5.455 5.127 -36.482 1.00 46.88 135 GLN A O 1
ATOM 1068 N N . GLU A 1 136 ? -3.597 5.226 -37.703 1.00 45.78 136 GLU A N 1
ATOM 1069 C CA . GLU A 1 136 ? -4.175 6.147 -38.691 1.00 45.78 136 GLU A CA 1
ATOM 1070 C C . GLU A 1 136 ? -4.943 5.332 -39.745 1.00 45.78 136 GLU A C 1
ATOM 1072 O O . GLU A 1 136 ? -4.438 5.046 -40.826 1.00 45.78 136 GLU A O 1
ATOM 1077 N N . GLY A 1 137 ? -6.154 4.874 -39.410 1.00 47.16 137 GLY A N 1
ATOM 1078 C CA . GLY A 1 137 ? -6.930 4.075 -40.363 1.00 47.16 137 GLY A CA 1
ATOM 1079 C C . GLY A 1 137 ? -8.306 3.568 -39.940 1.00 47.16 137 GLY A C 1
ATOM 1080 O O . GLY A 1 137 ? -8.840 2.721 -40.649 1.00 47.16 137 GLY A O 1
ATOM 1081 N N . LEU A 1 138 ? -8.907 4.038 -38.839 1.00 42.00 138 LEU A N 1
ATOM 1082 C CA . LEU A 1 138 ? -10.320 3.736 -38.580 1.00 42.00 138 LEU A CA 1
ATOM 1083 C C . LEU A 1 138 ? -11.204 4.878 -39.082 1.00 42.00 138 LEU A C 1
ATOM 1085 O O . LEU A 1 138 ? -11.221 5.981 -38.534 1.00 42.00 138 LEU A O 1
ATOM 1089 N N . GLU A 1 139 ? -11.904 4.585 -40.173 1.00 39.19 139 GLU A N 1
ATOM 1090 C CA . GLU A 1 139 ? -12.861 5.454 -40.838 1.00 39.19 139 GLU A CA 1
ATOM 1091 C C . GLU A 1 139 ? -13.862 6.068 -39.855 1.00 39.19 139 GLU A C 1
ATOM 1093 O O . GLU A 1 139 ? -14.421 5.422 -38.966 1.00 39.19 139 GLU A O 1
ATOM 1098 N N . ARG A 1 140 ? -14.091 7.365 -40.057 1.00 38.06 140 ARG A N 1
ATOM 1099 C CA . ARG A 1 140 ? -15.100 8.161 -39.370 1.00 38.06 140 ARG A CA 1
ATOM 1100 C C . ARG A 1 140 ? -16.464 7.490 -39.520 1.00 38.06 140 ARG A C 1
ATOM 1102 O O . ARG A 1 140 ? -17.042 7.517 -40.603 1.00 38.06 140 ARG A O 1
ATOM 1109 N N . TYR A 1 141 ? -17.015 6.981 -38.421 1.00 35.81 141 TYR A N 1
ATOM 1110 C CA . TYR A 1 141 ? -18.438 6.668 -38.330 1.00 35.81 141 TYR A CA 1
ATOM 1111 C C . TYR A 1 141 ? -19.218 7.984 -38.490 1.00 35.81 141 TYR A C 1
ATOM 1113 O O . TYR A 1 141 ? -19.385 8.757 -37.546 1.00 35.81 141 TYR A O 1
ATOM 1121 N N . GLN A 1 142 ? -19.633 8.298 -39.718 1.00 36.03 142 GLN A N 1
ATOM 1122 C CA . GLN A 1 142 ? -20.589 9.367 -39.975 1.00 36.03 142 GLN A CA 1
ATOM 1123 C C . GLN A 1 142 ? -21.941 8.903 -39.437 1.00 36.03 142 GLN A C 1
ATOM 1125 O O . GLN A 1 142 ? -22.582 8.020 -40.004 1.00 36.03 142 GLN A O 1
ATOM 1130 N N . GLY A 1 143 ? -22.354 9.485 -38.311 1.00 34.09 143 GLY A N 1
ATOM 1131 C CA . GLY A 1 143 ? -23.680 9.275 -37.751 1.00 34.09 143 GLY A CA 1
ATOM 1132 C C . GLY A 1 143 ? -24.749 9.643 -38.776 1.00 34.09 143 GLY A C 1
ATOM 1133 O O . GLY A 1 143 ? -24.882 10.806 -39.157 1.00 34.09 143 GLY A O 1
ATOM 1134 N N . GLN A 1 144 ? -25.523 8.653 -39.220 1.00 36.16 144 GLN A N 1
ATOM 1135 C CA . GLN A 1 144 ? -26.784 8.921 -39.893 1.00 36.16 144 GLN A CA 1
ATOM 1136 C C . GLN A 1 144 ? -27.743 9.544 -38.878 1.00 36.16 144 GLN A C 1
ATOM 1138 O O . GLN A 1 144 ? -28.142 8.931 -37.889 1.00 36.16 144 GLN A O 1
ATOM 1143 N N . SER A 1 145 ? -28.070 10.805 -39.139 1.00 38.72 145 SER A N 1
ATOM 1144 C CA . SER A 1 145 ? -29.102 11.579 -38.462 1.00 38.72 145 SER A CA 1
ATOM 1145 C C . SER A 1 145 ? -30.464 10.903 -38.639 1.00 38.72 145 SER A C 1
ATOM 1147 O O . SER A 1 145 ? -31.016 10.890 -39.739 1.00 38.72 145 SER A O 1
ATOM 1149 N N . MET A 1 146 ? -31.028 10.357 -37.558 1.00 39.31 146 MET A N 1
ATOM 1150 C CA . MET A 1 146 ? -32.468 10.115 -37.488 1.00 39.31 146 MET A CA 1
ATOM 1151 C C . MET A 1 146 ? -33.156 11.423 -37.097 1.00 39.31 146 MET A C 1
ATOM 1153 O O . MET A 1 146 ? -33.176 11.801 -35.926 1.00 39.31 146 MET A O 1
ATOM 1157 N N . SER A 1 147 ? -33.736 12.105 -38.084 1.00 37.75 147 SER A N 1
ATOM 1158 C CA . SER A 1 147 ? -34.704 13.173 -37.840 1.00 37.75 147 SER A CA 1
ATOM 1159 C C . SER A 1 147 ? -36.121 12.588 -37.759 1.00 37.75 147 SER A C 1
ATOM 1161 O O . SER A 1 147 ? -36.657 12.014 -38.698 1.00 37.75 147 SER A O 1
ATOM 1163 N N . SER A 1 148 ? -36.657 12.690 -36.548 1.00 39.25 148 SER A N 1
ATOM 1164 C CA . SER A 1 148 ? -38.051 12.746 -36.088 1.00 39.25 148 SER A CA 1
ATOM 1165 C C . SER A 1 148 ? -39.245 12.761 -37.083 1.00 39.25 148 SER A C 1
ATOM 1167 O O . SER A 1 148 ? -39.362 13.690 -37.874 1.00 39.25 148 SER A O 1
ATOM 1169 N N . VAL A 1 149 ? -40.222 11.869 -36.791 1.00 36.69 149 VAL A N 1
ATOM 1170 C CA . VAL A 1 149 ? -41.685 12.107 -36.542 1.00 36.69 149 VAL A CA 1
ATOM 1171 C C . VAL A 1 149 ? -42.580 12.375 -37.784 1.00 36.69 149 VAL A C 1
ATOM 1173 O O . VAL A 1 149 ? -42.387 13.344 -38.499 1.00 36.69 149 VAL A O 1
ATOM 1176 N N . SER A 1 150 ? -43.604 11.564 -38.108 1.00 35.56 150 SER A N 1
ATOM 1177 C CA . SER A 1 150 ? -44.947 11.531 -37.474 1.00 35.56 150 SER A CA 1
ATOM 1178 C C . SER A 1 150 ? -45.811 10.348 -37.953 1.00 35.56 150 SER A C 1
ATOM 1180 O O . SER A 1 150 ? -45.525 9.754 -38.988 1.00 35.56 150 SER A O 1
ATOM 1182 N N . ARG A 1 151 ? -46.868 10.060 -37.176 1.00 41.31 151 ARG A N 1
ATOM 1183 C CA . ARG A 1 151 ? -47.999 9.161 -37.481 1.00 41.31 151 ARG A CA 1
ATOM 1184 C C . ARG A 1 151 ? -48.732 9.502 -38.775 1.00 41.31 151 ARG A C 1
ATOM 1186 O O . ARG A 1 151 ? -48.788 10.708 -39.096 1.00 41.31 151 ARG A O 1
#

Secondary structure (DSSP, 8-state):
-----TT---SGGGT-PPPTTEEEEE-S-HHHHHHS--TT-EE-----TTPPPTTT-HHHHHHHHHHHHHHHHSS-HHHHHHHTTSEEEEE-SSSHHHHHHHHHHHHTT--EEE-TTHHHHHHHHS--TTGGGG-TT--------------

Solvent-accessible surface area (backbone atoms only — not comparable to full-atom values): 9192 Å² total; per-residue (Å²): 137,85,79,78,64,90,82,67,70,85,64,50,65,84,77,46,78,62,58,89,59,46,37,38,42,33,26,36,39,65,69,58,42,71,76,53,72,62,66,78,46,44,82,48,65,76,46,58,93,79,58,71,51,37,93,81,36,66,67,50,37,56,47,53,52,53,54,53,53,52,59,68,66,41,88,60,62,61,62,61,57,64,46,57,96,21,44,32,39,26,27,23,57,56,15,56,67,15,49,53,54,28,52,54,41,42,75,74,70,45,54,54,42,53,40,78,39,14,53,54,44,55,63,69,68,52,78,56,80,70,66,63,73,75,60,87,76,77,78,81,83,75,77,80,80,84,81,79,90,84,136